Protein AF-A0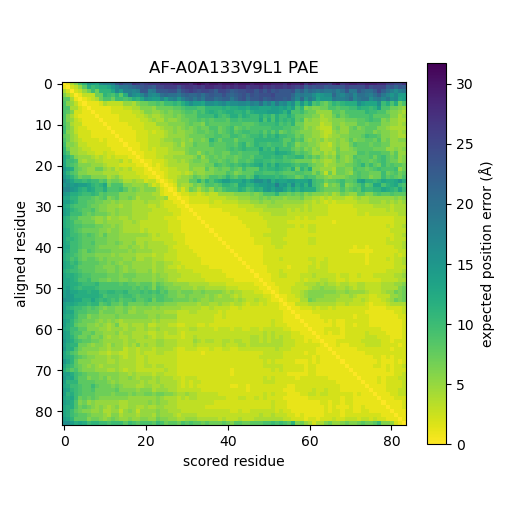A133V9L1-F1 (afdb_monomer)

Nearest PDB structures (foldseek):
  5t6b-assembly3_C  TM=7.730E-01  e=1.536E-01  Actinomadura kijaniata
  8big-assembly1_A  TM=4.894E-01  e=8.898E-01  Photorhabdus laumondii subsp. laumondii TTO1
  7pga-assembly1_B  TM=4.154E-01  e=7.731E-01  Streptomyces peucetius
  5fsh-assembly1_B  TM=3.529E-01  e=9.042E+00  Thermus thermophilus HB8

Solvent-accessible surface area (backbone atoms only — not comparable to full-atom values): 5086 Å² total; per-residue (Å²): 130,72,62,63,65,49,54,55,50,51,50,54,52,50,52,55,59,49,30,63,52,48,55,73,70,36,54,89,60,70,31,71,70,50,47,54,50,47,48,55,53,49,50,57,54,56,74,66,63,85,68,95,61,94,69,49,72,44,78,38,80,67,31,75,80,33,69,63,54,65,61,42,47,87,76,30,80,43,69,46,74,41,71,135

InterPro domains:
  IPR029063 S-adenosyl-L-methionine-dependent methyltransferase superfamily [G3DSA:3.40.50.150] (2-84)
  IPR029063 S-adenosyl-L-methionine-dependent methyltransferase superfamily [SSF53335] (19-84)

Secondary structure (DSSP, 8-state)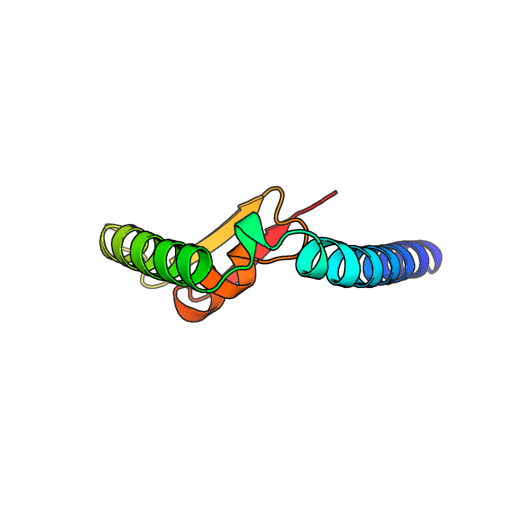:
--SHHHHHHHHHHHHHHHHHHHHHH-HHHHSHHHHHHHHHHHHHHHHT---S-S--EEEEET-TTSHHHHHHTTTSSEEEEE--

pLDDT: mean 89.25, std 9.5, range [47.84, 97.5]

Organism: NCBI:txid1698276

Structure (mmCIF, N/CA/C/O backbone):
data_AF-A0A133V9L1-F1
#
_entry.id   AF-A0A133V9L1-F1
#
loop_
_atom_site.group_PDB
_atom_site.id
_atom_site.type_symbol
_atom_site.label_atom_id
_atom_site.label_alt_id
_atom_site.label_comp_id
_atom_site.label_asym_id
_atom_site.label_entity_id
_atom_site.label_seq_id
_atom_site.pdbx_PDB_ins_code
_atom_site.Cartn_x
_atom_site.Cartn_y
_atom_site.Cartn_z
_atom_site.occupancy
_atom_site.B_iso_or_equiv
_at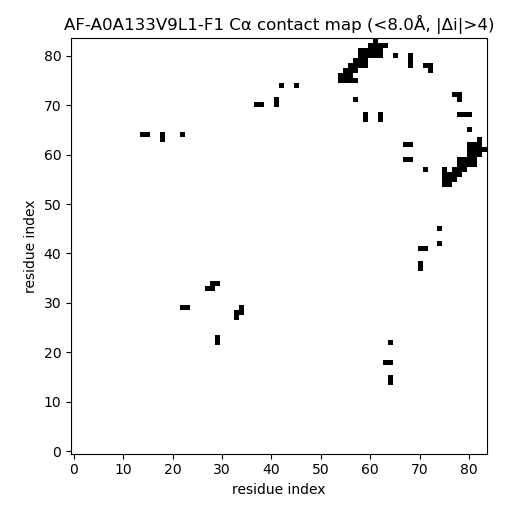om_site.auth_seq_id
_atom_site.auth_comp_id
_atom_site.auth_asym_id
_atom_site.auth_atom_id
_atom_site.pdbx_PDB_model_num
ATOM 1 N N . MET A 1 1 ? 23.992 4.790 22.718 1.00 47.84 1 MET A N 1
ATOM 2 C CA . MET A 1 1 ? 22.809 5.611 22.389 1.00 47.84 1 MET A CA 1
ATOM 3 C C . MET A 1 1 ? 21.527 4.864 22.779 1.00 47.84 1 MET A C 1
ATOM 5 O O . MET A 1 1 ? 20.907 4.237 21.937 1.00 47.84 1 MET A O 1
ATOM 9 N N . PRO A 1 2 ? 21.156 4.827 24.072 1.00 56.16 2 PRO A N 1
ATOM 10 C CA . PRO A 1 2 ? 19.940 4.140 24.533 1.00 56.16 2 PRO A CA 1
ATOM 11 C C . PRO A 1 2 ? 18.649 4.976 24.403 1.00 56.16 2 PRO A C 1
ATOM 13 O O . PRO A 1 2 ? 17.562 4.403 24.385 1.00 56.16 2 PRO A O 1
ATOM 16 N N . HIS A 1 3 ? 18.753 6.306 24.285 1.00 57.66 3 HIS A N 1
ATOM 17 C CA . HIS A 1 3 ? 17.595 7.210 24.256 1.00 57.66 3 HIS A CA 1
ATOM 18 C C . HIS A 1 3 ? 16.846 7.234 22.911 1.00 57.66 3 HIS A C 1
ATOM 20 O O . HIS A 1 3 ? 15.620 7.300 22.915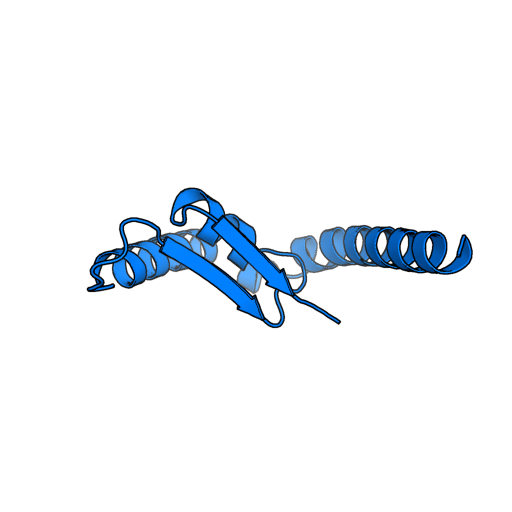 1.00 57.66 3 HIS A O 1
ATOM 26 N N . GLU A 1 4 ? 17.536 7.092 21.773 1.00 61.88 4 GLU A N 1
ATOM 27 C CA . GLU A 1 4 ? 16.905 7.051 20.436 1.00 61.88 4 GLU A CA 1
ATOM 28 C C . GLU A 1 4 ? 15.931 5.873 20.302 1.00 61.88 4 GLU A C 1
ATOM 30 O O . GLU A 1 4 ? 14.787 6.039 19.883 1.00 61.88 4 GLU A O 1
ATOM 35 N N . ASN A 1 5 ? 16.326 4.697 20.796 1.00 75.88 5 ASN A N 1
ATOM 36 C CA . ASN A 1 5 ? 15.467 3.512 20.818 1.00 75.88 5 ASN A CA 1
ATOM 37 C C . ASN A 1 5 ? 14.242 3.663 21.733 1.00 75.88 5 ASN A C 1
ATOM 39 O O . ASN A 1 5 ? 13.277 2.911 21.600 1.00 75.88 5 ASN A O 1
ATOM 43 N N . GLN A 1 6 ? 14.266 4.575 22.706 1.00 84.81 6 GLN A N 1
ATOM 44 C CA . GLN A 1 6 ? 13.104 4.841 23.553 1.00 84.81 6 GLN A CA 1
ATOM 45 C C . GLN A 1 6 ? 12.110 5.772 22.854 1.00 84.81 6 GLN A C 1
ATOM 47 O O . GLN A 1 6 ? 10.921 5.472 22.861 1.00 84.81 6 GLN A O 1
ATOM 52 N N . VAL A 1 7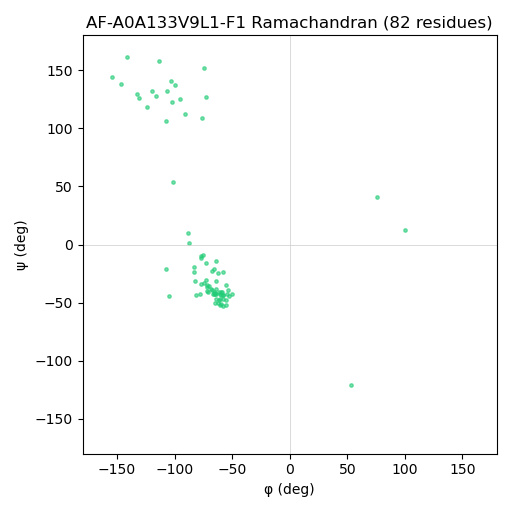 ? 12.594 6.831 22.199 1.00 85.12 7 VAL A N 1
ATOM 53 C CA . VAL A 1 7 ? 11.749 7.759 21.426 1.00 85.12 7 VAL A CA 1
ATOM 54 C C . VAL A 1 7 ? 11.047 7.030 20.284 1.00 85.12 7 VAL A C 1
ATOM 56 O O . VAL A 1 7 ? 9.829 7.109 20.175 1.00 85.12 7 VAL A O 1
ATOM 59 N N . ILE A 1 8 ? 11.785 6.233 19.503 1.00 85.50 8 ILE A N 1
ATOM 60 C CA . ILE A 1 8 ? 11.208 5.451 18.398 1.00 85.50 8 ILE A CA 1
ATOM 61 C C . ILE A 1 8 ? 10.102 4.517 18.908 1.00 85.50 8 ILE A C 1
ATOM 63 O O . ILE A 1 8 ? 9.028 4.438 18.317 1.00 85.50 8 ILE A O 1
ATOM 67 N N . ARG A 1 9 ? 10.323 3.834 20.039 1.00 87.06 9 ARG A N 1
ATOM 68 C CA . ARG A 1 9 ? 9.314 2.935 20.621 1.00 87.06 9 ARG A CA 1
ATOM 69 C C . ARG A 1 9 ? 8.063 3.672 21.087 1.00 87.06 9 ARG A C 1
ATOM 71 O O . ARG A 1 9 ? 6.963 3.171 20.860 1.00 87.06 9 ARG A O 1
ATOM 78 N N . GLU A 1 10 ? 8.214 4.828 21.727 1.00 87.88 10 GLU A N 1
ATOM 79 C CA . GLU A 1 10 ? 7.059 5.617 22.159 1.00 87.88 10 GLU A CA 1
ATOM 80 C C . GLU A 1 10 ? 6.292 6.208 20.974 1.00 87.88 10 GLU A C 1
ATOM 82 O O . GLU A 1 10 ? 5.063 6.149 20.990 1.00 87.88 10 GLU A O 1
ATOM 87 N N . ASN A 1 11 ? 6.977 6.660 19.918 1.00 84.50 11 ASN A N 1
ATOM 88 C CA . ASN A 1 11 ? 6.324 7.104 18.684 1.00 84.50 11 ASN A CA 1
ATOM 89 C C . ASN A 1 11 ? 5.500 5.966 18.071 1.00 84.50 11 ASN A C 1
ATOM 91 O O . ASN A 1 11 ? 4.299 6.121 17.866 1.00 84.50 11 ASN A O 1
ATOM 95 N N . ILE A 1 12 ? 6.094 4.778 17.895 1.00 85.19 12 ILE A N 1
ATOM 96 C CA . ILE A 1 12 ? 5.373 3.596 17.392 1.00 85.19 12 ILE A CA 1
ATOM 97 C C . ILE A 1 12 ? 4.137 3.299 18.253 1.00 85.19 12 ILE A C 1
ATOM 99 O O . ILE A 1 12 ? 3.066 2.989 17.730 1.00 85.19 12 ILE A O 1
ATOM 103 N N . ARG A 1 13 ? 4.262 3.382 19.582 1.00 89.50 13 ARG A N 1
ATOM 104 C CA . ARG A 1 13 ? 3.148 3.117 20.502 1.00 89.50 13 ARG A CA 1
ATOM 105 C C . ARG A 1 13 ? 2.024 4.146 20.360 1.00 89.50 13 ARG A C 1
ATOM 107 O O . ARG A 1 13 ? 0.856 3.756 20.394 1.00 89.50 13 ARG A O 1
ATOM 114 N N . LEU A 1 14 ? 2.360 5.429 20.237 1.00 86.50 14 LEU A N 1
ATOM 115 C CA . LEU A 1 14 ? 1.388 6.509 20.066 1.00 86.50 14 LEU A CA 1
ATOM 116 C C . LEU A 1 14 ? 0.646 6.372 18.735 1.00 86.50 14 LEU A C 1
ATOM 118 O O . LEU A 1 14 ? -0.583 6.300 18.756 1.00 86.50 14 LEU A O 1
ATOM 122 N N . HIS A 1 15 ? 1.367 6.194 17.625 1.00 82.75 15 HIS A N 1
ATOM 123 C CA . HIS A 1 15 ? 0.754 6.027 16.306 1.00 82.75 15 HIS A CA 1
ATOM 124 C C . HIS A 1 15 ? -0.166 4.809 16.241 1.00 82.75 15 HIS A C 1
ATOM 126 O O . HIS A 1 15 ? -1.272 4.920 15.725 1.00 82.75 15 HIS A O 1
ATOM 132 N N . LYS A 1 16 ? 0.207 3.671 16.848 1.00 84.31 16 LYS A N 1
ATOM 133 C CA . LYS A 1 16 ? -0.687 2.498 16.922 1.00 84.31 16 LYS A CA 1
ATOM 134 C C . LYS A 1 16 ? -2.016 2.818 17.605 1.00 84.31 16 LYS A C 1
ATOM 136 O O . LYS A 1 16 ? -3.075 2.417 17.137 1.00 84.31 16 LYS A O 1
ATOM 141 N N . LYS A 1 17 ? -1.972 3.563 18.711 1.00 85.81 17 LYS A N 1
ATOM 142 C CA . LYS A 1 17 ? -3.179 3.936 19.458 1.00 85.81 17 LYS A CA 1
ATOM 143 C C . LYS A 1 17 ? -4.040 4.954 18.705 1.00 85.81 17 LYS A C 1
ATOM 145 O O . LYS A 1 17 ? -5.264 4.936 18.839 1.00 85.81 17 LYS A O 1
ATOM 150 N N . GLU A 1 18 ? -3.415 5.878 17.986 1.00 84.44 18 GLU A N 1
ATOM 151 C CA . GLU A 1 18 ? -4.116 6.878 17.177 1.00 84.44 18 GLU A CA 1
ATOM 152 C C . GLU A 1 18 ? -4.739 6.253 15.931 1.00 84.44 18 GLU A C 1
ATOM 154 O O . GLU A 1 18 ? -5.901 6.540 15.643 1.00 84.44 18 GLU A O 1
ATOM 159 N N . ALA A 1 19 ? -4.031 5.324 15.286 1.00 82.00 19 ALA A N 1
ATOM 160 C CA . ALA A 1 19 ? -4.508 4.567 14.137 1.00 82.00 19 ALA A CA 1
ATOM 161 C C . ALA A 1 19 ? -5.820 3.835 14.433 1.00 82.00 19 ALA A C 1
ATOM 163 O O . ALA A 1 19 ? -6.822 4.085 13.767 1.00 82.00 19 ALA A O 1
ATOM 164 N N . GLU A 1 20 ? -5.873 3.054 15.518 1.00 82.25 20 GLU A N 1
ATOM 165 C CA . GLU A 1 20 ? -7.089 2.322 15.901 1.00 82.25 20 GLU A CA 1
ATOM 166 C C . GLU A 1 20 ? -8.318 3.229 16.067 1.00 82.25 20 GLU A C 1
ATOM 168 O O . GLU A 1 20 ? -9.454 2.820 15.812 1.00 82.25 20 GLU A O 1
ATOM 173 N N . LYS A 1 21 ? -8.116 4.458 16.556 1.00 79.75 21 LYS A N 1
ATOM 174 C CA . LYS A 1 21 ? -9.199 5.435 16.717 1.00 79.75 21 LYS A CA 1
ATOM 175 C C . LYS A 1 21 ? -9.571 6.076 15.389 1.00 79.75 21 LYS A C 1
ATOM 177 O O . LYS A 1 21 ? -10.759 6.253 15.124 1.00 79.75 21 LYS A O 1
ATOM 182 N N . TYR A 1 22 ? -8.569 6.434 14.592 1.00 78.19 22 TYR A N 1
ATOM 183 C CA . TYR A 1 22 ? -8.742 7.079 13.300 1.00 78.19 22 TYR A CA 1
ATOM 184 C C . TYR A 1 22 ? -9.547 6.183 12.358 1.00 78.19 22 TYR A C 1
ATOM 186 O O . TYR A 1 22 ? -10.602 6.600 11.888 1.00 78.19 22 TYR A O 1
ATOM 194 N N . GLU A 1 23 ? -9.138 4.927 12.204 1.00 80.38 23 GLU A N 1
ATOM 195 C CA . GLU A 1 23 ? -9.772 3.934 11.329 1.00 80.38 23 GLU A CA 1
ATOM 196 C C . GLU A 1 23 ? -11.245 3.710 11.675 1.00 80.38 23 GLU A C 1
ATOM 198 O O . GLU A 1 23 ? -12.118 3.803 10.814 1.00 80.38 23 GLU A O 1
ATOM 203 N N . LYS A 1 24 ? -11.554 3.537 12.967 1.00 79.25 24 LYS A N 1
ATOM 204 C CA . LYS A 1 24 ? -12.938 3.382 13.448 1.00 79.25 24 LYS A CA 1
ATOM 205 C C . LYS A 1 24 ? -13.797 4.621 13.213 1.00 79.25 24 LYS A C 1
ATOM 207 O O . LYS A 1 24 ? -15.008 4.502 13.055 1.00 79.25 24 LYS A O 1
ATOM 212 N N . SER A 1 25 ? -13.191 5.806 13.240 1.00 79.44 25 SER A N 1
ATOM 213 C CA . SER A 1 25 ? -13.902 7.071 13.033 1.00 79.44 25 SER A CA 1
ATOM 214 C C . SER A 1 25 ? -14.097 7.418 11.556 1.00 79.44 25 SER A C 1
ATOM 216 O O . SER A 1 25 ? -15.026 8.151 11.226 1.00 79.44 25 SER A O 1
ATOM 218 N N . LYS A 1 26 ? -13.242 6.883 10.675 1.00 79.56 26 LYS A N 1
ATOM 219 C CA . LYS A 1 26 ? -13.135 7.247 9.259 1.00 79.56 26 LYS A CA 1
ATOM 220 C C . LYS A 1 26 ? -13.821 6.248 8.343 1.00 79.56 26 LYS A C 1
ATOM 222 O O . LYS A 1 26 ? -13.251 5.747 7.374 1.00 79.56 26 LYS A O 1
ATOM 227 N N . VAL A 1 27 ? -15.090 5.985 8.633 1.00 81.00 27 VAL A N 1
ATOM 228 C CA . VAL A 1 27 ? -15.922 5.074 7.838 1.00 81.00 27 VAL A CA 1
ATOM 229 C C . VAL A 1 27 ? -16.026 5.501 6.372 1.00 81.00 27 VAL A C 1
ATOM 231 O O . VAL A 1 27 ? -16.238 4.658 5.510 1.00 81.00 27 VAL A O 1
ATOM 234 N N . GLU A 1 28 ? -15.821 6.779 6.049 1.00 84.88 28 GLU A N 1
ATOM 235 C CA . GLU A 1 28 ? -15.798 7.268 4.671 1.00 84.88 28 GLU A CA 1
ATOM 236 C C . GLU A 1 28 ? -14.603 6.754 3.848 1.00 84.88 28 GLU A C 1
ATOM 238 O O . GLU A 1 28 ? -14.710 6.691 2.628 1.00 84.88 28 GLU A O 1
ATOM 243 N N . ILE A 1 29 ? -13.508 6.335 4.496 1.00 84.75 29 ILE A N 1
ATOM 244 C CA . ILE A 1 29 ? -12.306 5.781 3.845 1.00 84.75 29 ILE A CA 1
ATOM 245 C C . ILE A 1 29 ? -12.243 4.262 4.027 1.00 84.75 29 ILE A C 1
ATOM 247 O O . ILE A 1 29 ? -11.981 3.531 3.078 1.00 84.75 29 ILE A O 1
ATOM 251 N N . PHE A 1 30 ? -12.514 3.770 5.236 1.00 87.31 30 PHE A N 1
ATOM 252 C CA . PHE A 1 30 ? -12.327 2.360 5.605 1.00 87.31 30 PHE A CA 1
ATOM 253 C C . PHE A 1 30 ? -13.549 1.470 5.323 1.00 87.31 30 PHE A C 1
ATOM 255 O O . PHE A 1 30 ? -13.596 0.322 5.757 1.00 87.31 30 PHE A O 1
ATOM 262 N N . ASN A 1 31 ? -14.561 1.974 4.611 1.00 89.56 31 ASN A N 1
ATOM 263 C CA . ASN A 1 31 ? -15.689 1.137 4.206 1.00 89.56 31 ASN A CA 1
ATOM 264 C C . ASN A 1 31 ? -15.309 0.192 3.059 1.00 89.56 31 ASN A C 1
ATOM 266 O O . ASN A 1 31 ? -14.497 0.518 2.197 1.00 89.56 31 ASN A O 1
ATOM 270 N N . GLU A 1 32 ? -15.990 -0.949 3.014 1.00 91.88 32 GLU A N 1
ATOM 271 C CA . GLU A 1 32 ? -15.772 -2.010 2.028 1.00 91.88 32 GLU A CA 1
ATOM 272 C C . GLU A 1 32 ? -15.830 -1.513 0.577 1.00 91.88 32 GLU A C 1
ATOM 274 O O . GLU A 1 32 ? -15.024 -1.926 -0.251 1.00 91.88 32 GLU A O 1
ATOM 279 N N . ARG A 1 33 ? -16.746 -0.591 0.253 1.00 94.38 33 ARG A N 1
ATOM 280 C CA . ARG A 1 33 ? -16.876 -0.068 -1.112 1.00 94.38 33 ARG A CA 1
ATOM 281 C C . ARG A 1 33 ? -15.619 0.683 -1.545 1.00 94.38 33 ARG A C 1
ATOM 283 O O . ARG A 1 33 ? -15.145 0.459 -2.657 1.00 94.38 33 ARG A O 1
ATOM 290 N N . GLU A 1 34 ? -15.093 1.560 -0.695 1.00 94.81 34 GLU A N 1
ATOM 291 C CA . GLU A 1 34 ? -13.883 2.319 -1.011 1.00 94.81 34 GLU A CA 1
ATOM 292 C C . GLU A 1 34 ? -12.633 1.439 -0.994 1.00 94.81 34 GLU A C 1
ATOM 294 O O . GLU A 1 34 ? -11.795 1.595 -1.876 1.00 94.81 34 GLU A O 1
ATOM 299 N N . GLN A 1 35 ? -12.538 0.463 -0.086 1.00 94.38 35 GLN A N 1
ATOM 300 C CA . GLN A 1 35 ? -11.418 -0.487 -0.074 1.00 94.38 35 GLN A CA 1
ATOM 301 C C . GLN A 1 35 ? -11.407 -1.372 -1.329 1.00 94.38 35 GLN A C 1
ATOM 303 O O . GLN A 1 35 ? -10.376 -1.504 -1.980 1.00 94.38 35 GLN A O 1
ATOM 308 N N . ASN A 1 36 ? -12.568 -1.873 -1.765 1.00 95.00 36 ASN A N 1
ATOM 309 C CA . ASN A 1 36 ? -12.679 -2.623 -3.021 1.00 95.00 36 ASN A CA 1
ATOM 310 C C . ASN A 1 36 ? -12.344 -1.755 -4.243 1.00 95.00 36 ASN A C 1
ATOM 312 O O . ASN A 1 36 ? -11.714 -2.220 -5.193 1.00 95.00 36 ASN A O 1
ATOM 316 N N . ARG A 1 37 ? -12.757 -0.479 -4.233 1.00 95.75 37 ARG A N 1
ATOM 317 C CA . ARG A 1 37 ? -12.398 0.471 -5.293 1.00 95.75 37 ARG A CA 1
ATOM 318 C C . ARG A 1 37 ? -10.887 0.710 -5.331 1.00 95.75 37 ARG A C 1
ATOM 320 O O . ARG A 1 37 ? -10.328 0.764 -6.422 1.00 95.75 37 ARG A O 1
ATOM 327 N N . LEU A 1 38 ? -10.246 0.862 -4.171 1.00 95.25 38 LEU A N 1
ATOM 328 C CA . LEU A 1 38 ? -8.798 1.042 -4.059 1.00 95.25 38 LEU A CA 1
ATOM 329 C C . LEU A 1 38 ? -8.039 -0.179 -4.583 1.00 95.25 38 LEU A C 1
ATOM 331 O O . L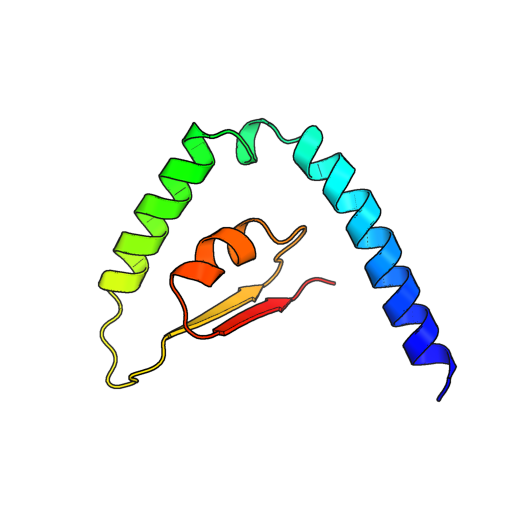EU A 1 38 ? -7.189 -0.004 -5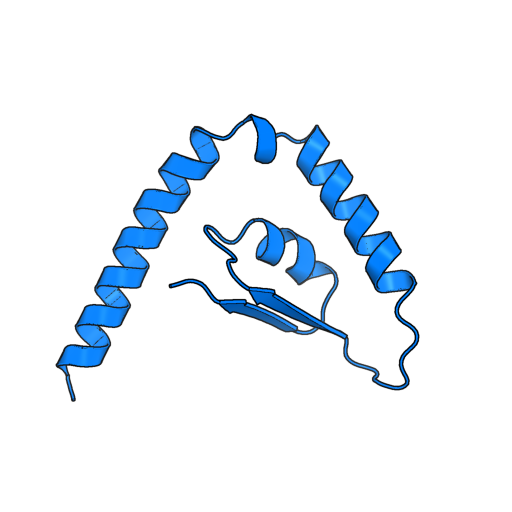.450 1.00 95.25 38 LEU A O 1
ATOM 335 N N . ASP A 1 39 ? -8.385 -1.391 -4.140 1.00 95.31 39 ASP A N 1
ATOM 336 C CA . ASP A 1 39 ? -7.759 -2.633 -4.620 1.00 95.31 39 ASP A CA 1
ATOM 337 C C . ASP A 1 39 ? -7.852 -2.754 -6.149 1.00 95.31 39 ASP A C 1
ATOM 339 O O . ASP A 1 39 ? -6.839 -2.958 -6.818 1.00 95.31 39 ASP A O 1
ATOM 343 N N . SER A 1 40 ? -9.039 -2.523 -6.724 1.00 96.62 40 SER A N 1
ATOM 344 C CA . SER A 1 40 ? -9.233 -2.594 -8.176 1.00 96.62 40 SER A CA 1
ATOM 345 C C . SER A 1 40 ? -8.355 -1.597 -8.936 1.00 96.62 40 SER A C 1
ATOM 347 O O . SER A 1 40 ? -7.734 -1.965 -9.930 1.00 96.62 40 SER A O 1
ATOM 349 N N . VAL A 1 41 ? -8.307 -0.339 -8.487 1.00 97.31 41 VAL A N 1
ATOM 350 C CA . VAL A 1 41 ? -7.523 0.712 -9.155 1.00 97.31 41 VAL A CA 1
ATOM 351 C C . VAL A 1 41 ? -6.026 0.441 -9.025 1.00 97.31 41 VAL A C 1
ATOM 353 O O . VAL A 1 41 ? -5.278 0.659 -9.977 1.00 97.31 41 VAL A O 1
ATOM 356 N N . LEU A 1 42 ? -5.572 -0.041 -7.867 1.00 96.69 42 LEU A N 1
ATOM 357 C CA . LEU A 1 42 ? -4.162 -0.345 -7.640 1.00 96.69 42 LEU A CA 1
ATOM 358 C C . LEU A 1 42 ? -3.693 -1.516 -8.497 1.00 96.69 42 LEU A C 1
ATOM 360 O O . LEU A 1 42 ? -2.625 -1.416 -9.095 1.00 96.69 42 LEU A O 1
ATOM 364 N N . ARG A 1 43 ? -4.497 -2.579 -8.612 1.00 96.62 43 ARG A N 1
ATOM 365 C CA . ARG A 1 43 ? -4.201 -3.709 -9.506 1.00 96.62 43 ARG A CA 1
ATOM 366 C C . ARG A 1 43 ? -4.041 -3.251 -10.945 1.00 96.62 43 ARG A C 1
ATOM 368 O O . ARG A 1 43 ? -2.997 -3.487 -11.537 1.00 96.62 43 ARG A O 1
ATOM 375 N N . GLU A 1 44 ? -5.023 -2.515 -11.462 1.00 97.50 44 GLU A N 1
ATOM 376 C CA . GLU A 1 44 ? -4.956 -1.968 -12.819 1.00 97.50 44 GLU A CA 1
ATOM 377 C C . GLU A 1 44 ? -3.733 -1.059 -13.004 1.00 97.50 44 GLU A C 1
ATOM 379 O O . GLU A 1 44 ? -3.053 -1.121 -14.024 1.00 97.50 44 GLU A O 1
ATOM 384 N N . SER A 1 45 ? -3.415 -0.225 -12.013 1.00 96.00 45 SER A N 1
ATOM 385 C CA . SER A 1 45 ? -2.256 0.669 -12.091 1.00 96.00 45 SER A CA 1
ATOM 386 C C . SER A 1 45 ? -0.937 -0.102 -12.127 1.00 96.00 45 SER A C 1
ATOM 388 O O . SER A 1 45 ? -0.048 0.267 -12.887 1.00 96.00 45 SER A O 1
ATOM 390 N N . ILE A 1 46 ? -0.816 -1.166 -11.330 1.00 94.81 46 ILE A N 1
ATOM 391 C CA . ILE A 1 46 ? 0.387 -2.002 -11.253 1.00 94.81 46 ILE A CA 1
ATOM 392 C C . ILE A 1 46 ? 0.554 -2.844 -12.519 1.00 94.81 46 ILE A C 1
ATOM 394 O O . ILE A 1 46 ? 1.660 -2.913 -13.046 1.00 94.81 46 ILE A O 1
ATOM 398 N N . ASP A 1 47 ? -0.532 -3.399 -13.059 1.00 94.50 47 ASP A N 1
ATOM 399 C CA . ASP A 1 47 ? -0.516 -4.167 -14.312 1.00 94.50 47 ASP A CA 1
ATOM 400 C C . ASP A 1 47 ? -0.082 -3.315 -15.520 1.00 94.50 47 ASP A C 1
ATOM 402 O O . ASP A 1 47 ? 0.427 -3.841 -16.508 1.00 94.50 47 ASP A O 1
ATOM 406 N N . ASN A 1 48 ? -0.258 -1.991 -15.441 1.00 96.00 48 ASN A N 1
ATOM 407 C CA . ASN A 1 48 ? 0.170 -1.039 -16.467 1.00 96.00 48 ASN A CA 1
ATOM 408 C C . ASN A 1 48 ? 1.622 -0.544 -16.296 1.00 96.00 48 ASN A C 1
ATOM 410 O O . ASN A 1 48 ? 2.073 0.294 -17.082 1.00 96.00 48 ASN A O 1
ATOM 414 N N . ILE A 1 49 ? 2.362 -1.014 -15.285 1.00 94.94 49 ILE A N 1
ATOM 415 C CA . ILE A 1 49 ? 3.777 -0.666 -15.115 1.00 94.94 49 ILE A CA 1
ATOM 416 C C . ILE A 1 49 ? 4.607 -1.457 -16.131 1.00 94.94 49 ILE A C 1
ATOM 418 O O . ILE A 1 49 ? 4.807 -2.659 -15.985 1.00 94.94 49 ILE A O 1
ATOM 422 N N . ASP A 1 50 ? 5.140 -0.758 -17.132 1.00 95.56 50 ASP A N 1
ATOM 423 C CA . ASP A 1 50 ? 6.119 -1.307 -18.072 1.00 95.56 50 ASP A CA 1
ATOM 424 C C . ASP A 1 50 ? 7.542 -1.056 -17.553 1.00 95.56 50 ASP A C 1
ATOM 426 O O . ASP A 1 50 ? 7.985 0.089 -17.414 1.00 95.56 50 ASP A O 1
ATOM 430 N N . THR A 1 51 ? 8.240 -2.129 -17.188 1.00 94.00 51 THR A N 1
ATOM 431 C CA . THR A 1 51 ? 9.589 -2.074 -16.620 1.00 94.00 51 THR A CA 1
ATOM 432 C C . THR A 1 51 ? 10.344 -3.374 -16.880 1.00 94.00 51 THR A C 1
ATOM 434 O O . THR A 1 51 ? 9.779 -4.461 -16.793 1.00 94.00 51 THR A O 1
ATOM 437 N N . ASP A 1 52 ? 11.653 -3.274 -17.128 1.00 95.44 52 ASP A N 1
ATOM 438 C CA . ASP A 1 52 ? 12.550 -4.436 -17.230 1.00 95.44 52 ASP A CA 1
ATOM 439 C C . ASP A 1 52 ? 12.880 -5.049 -15.853 1.00 95.44 52 ASP A C 1
ATOM 441 O O . ASP A 1 52 ? 13.520 -6.100 -15.760 1.00 95.44 52 ASP A O 1
ATOM 445 N N . SER A 1 53 ? 12.487 -4.379 -14.762 1.00 94.50 53 SER A N 1
ATOM 446 C CA . SER A 1 53 ? 12.685 -4.881 -13.403 1.00 94.50 53 SER A CA 1
ATOM 447 C C . SER A 1 53 ? 11.723 -6.036 -13.110 1.00 94.50 53 SER A C 1
ATOM 449 O O . SER A 1 53 ? 10.511 -5.848 -13.202 1.00 94.50 53 SER A O 1
ATOM 451 N N . PRO A 1 54 ? 12.215 -7.203 -12.657 1.00 91.44 54 PRO A N 1
ATOM 452 C CA . PRO A 1 54 ? 11.342 -8.296 -12.234 1.00 91.44 54 PRO A CA 1
ATOM 453 C C . PRO A 1 54 ? 10.648 -8.010 -10.892 1.00 91.44 54 PRO A C 1
ATOM 455 O O . PRO A 1 54 ? 9.688 -8.690 -10.543 1.00 91.44 54 PRO A O 1
ATOM 458 N N . GLU A 1 55 ? 11.136 -7.026 -10.130 1.00 95.38 55 GLU A N 1
ATOM 459 C CA . GLU A 1 55 ? 10.587 -6.644 -8.831 1.00 95.38 55 GLU A CA 1
ATOM 460 C C . GLU A 1 55 ? 9.825 -5.321 -8.921 1.00 95.38 55 GLU A C 1
ATOM 462 O O . GLU A 1 55 ? 10.342 -4.313 -9.413 1.00 95.38 55 GLU A O 1
ATOM 467 N N . ILE A 1 56 ? 8.622 -5.322 -8.351 1.00 95.06 56 ILE A N 1
ATOM 468 C CA . ILE A 1 56 ? 7.787 -4.138 -8.137 1.00 95.06 56 ILE A CA 1
ATOM 469 C C . ILE A 1 56 ? 7.892 -3.739 -6.668 1.00 95.06 56 ILE A C 1
ATOM 471 O O . ILE A 1 56 ? 7.582 -4.542 -5.786 1.00 95.06 56 ILE A O 1
ATOM 475 N N . LYS A 1 57 ? 8.319 -2.501 -6.408 1.00 96.00 57 LYS A N 1
ATOM 476 C CA . LYS A 1 57 ? 8.469 -1.945 -5.058 1.00 96.00 57 LYS A CA 1
ATOM 477 C C . LYS A 1 57 ? 7.572 -0.726 -4.884 1.00 96.00 57 LYS A C 1
ATOM 479 O O . LYS A 1 57 ? 7.577 0.164 -5.731 1.00 96.00 57 LYS A O 1
ATOM 484 N N . GLY A 1 58 ? 6.826 -0.683 -3.786 1.00 95.62 58 GLY A N 1
ATOM 485 C CA . GLY A 1 58 ? 5.968 0.438 -3.414 1.00 95.62 58 GLY A CA 1
ATOM 486 C C . GLY A 1 58 ? 6.624 1.337 -2.366 1.00 95.62 58 GLY A C 1
ATOM 487 O O . GLY A 1 58 ? 7.198 0.846 -1.396 1.00 95.62 58 GLY A O 1
ATOM 488 N N . LEU A 1 59 ? 6.501 2.653 -2.536 1.00 96.56 59 LEU A N 1
ATOM 489 C CA . LEU A 1 59 ? 6.832 3.646 -1.515 1.00 96.56 59 LEU A CA 1
ATOM 490 C C . LEU A 1 59 ? 5.598 4.512 -1.261 1.00 96.56 59 LEU A C 1
ATOM 492 O O . LEU A 1 59 ? 5.134 5.199 -2.169 1.00 96.56 59 LEU A O 1
ATOM 496 N N . ASP A 1 60 ? 5.095 4.48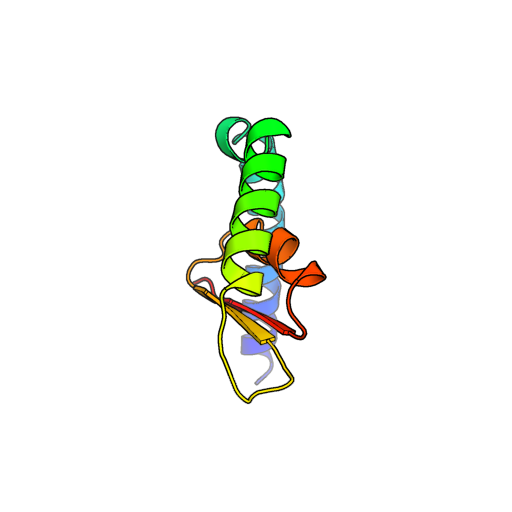7 -0.032 1.00 96.19 60 ASP A N 1
ATOM 497 C CA . ASP A 1 60 ? 3.956 5.285 0.415 1.00 96.19 60 ASP A CA 1
ATOM 498 C C . ASP A 1 60 ? 4.444 6.400 1.349 1.00 96.19 60 ASP A C 1
ATOM 500 O O . ASP A 1 60 ? 4.875 6.152 2.479 1.00 96.19 60 ASP A O 1
ATOM 504 N N . ILE A 1 61 ? 4.440 7.632 0.839 1.00 96.12 61 ILE A N 1
ATOM 505 C CA . ILE A 1 61 ? 4.874 8.825 1.572 1.00 96.12 61 ILE A CA 1
ATOM 506 C C . ILE A 1 61 ? 3.645 9.487 2.187 1.00 96.12 61 ILE A C 1
ATOM 508 O O . ILE A 1 61 ? 2.723 9.869 1.470 1.00 96.12 61 ILE A O 1
ATOM 512 N N . GLY A 1 62 ? 3.674 9.698 3.501 1.00 93.12 62 GLY A N 1
ATOM 513 C CA . GLY A 1 62 ? 2.491 10.101 4.254 1.00 93.12 62 GLY A CA 1
ATOM 514 C C . GLY A 1 62 ? 1.546 8.920 4.462 1.00 93.12 62 GLY A C 1
ATOM 515 O O . GLY A 1 62 ? 0.333 9.071 4.310 1.00 93.12 62 GLY A O 1
ATOM 516 N N . CYS A 1 63 ? 2.102 7.737 4.754 1.00 91.94 63 CYS A N 1
ATOM 517 C CA . CYS A 1 63 ? 1.335 6.494 4.831 1.00 91.94 63 CYS A CA 1
ATOM 518 C C . CYS A 1 63 ? 0.293 6.491 5.962 1.00 91.94 63 CYS A C 1
ATOM 520 O O . CYS A 1 63 ? -0.591 5.629 5.997 1.00 91.94 63 CYS A O 1
ATOM 522 N N . GLY A 1 64 ? 0.382 7.445 6.896 1.00 90.50 64 GLY A N 1
ATOM 523 C CA . GLY A 1 64 ? -0.525 7.596 8.020 1.00 90.50 64 GLY A CA 1
ATOM 524 C C . GLY A 1 64 ? -0.635 6.298 8.809 1.00 90.50 64 GLY A C 1
ATOM 525 O O . GLY A 1 64 ? 0.356 5.759 9.298 1.00 90.50 64 GLY A O 1
ATOM 526 N N . THR A 1 65 ? -1.853 5.767 8.915 1.00 89.44 65 THR A N 1
ATOM 527 C CA . THR A 1 65 ? -2.103 4.515 9.645 1.00 89.44 65 THR A CA 1
ATOM 528 C C . THR A 1 65 ? -1.694 3.260 8.874 1.00 89.44 65 THR A C 1
ATOM 530 O O . THR A 1 65 ? -1.619 2.192 9.471 1.00 89.44 65 THR A O 1
ATOM 533 N N . GLY A 1 66 ? -1.386 3.380 7.578 1.00 91.56 66 GLY A N 1
ATOM 534 C CA . GLY A 1 66 ? -0.935 2.273 6.738 1.00 91.56 66 GLY A CA 1
ATOM 535 C C . GLY A 1 66 ? -2.009 1.658 5.838 1.00 91.56 66 GLY A C 1
ATOM 536 O O . GLY A 1 66 ? -1.748 0.621 5.240 1.00 91.56 66 GLY A O 1
ATOM 537 N N . ASN A 1 67 ? -3.180 2.285 5.668 1.00 92.75 67 ASN A N 1
ATOM 538 C CA . ASN A 1 67 ? -4.243 1.747 4.802 1.00 92.75 67 ASN A CA 1
ATOM 539 C C . ASN A 1 67 ? -3.751 1.426 3.377 1.00 92.75 67 ASN A C 1
ATOM 541 O O . ASN A 1 67 ? -4.063 0.378 2.819 1.00 92.75 67 ASN A O 1
ATOM 545 N N . MET A 1 68 ? -2.971 2.326 2.772 1.00 94.00 68 MET A N 1
ATOM 546 C CA . MET A 1 68 ? -2.427 2.106 1.428 1.00 94.00 68 MET A CA 1
ATOM 547 C C . MET A 1 68 ? -1.332 1.036 1.421 1.00 94.00 68 MET A C 1
ATOM 549 O O . MET A 1 68 ? -1.274 0.248 0.482 1.00 94.00 68 MET A O 1
ATOM 553 N N . LEU A 1 69 ? -0.520 0.944 2.479 1.00 94.81 69 LEU A N 1
ATOM 554 C CA . LEU A 1 69 ? 0.464 -0.130 2.638 1.00 94.81 69 LEU A CA 1
ATOM 555 C C . LEU A 1 69 ? -0.198 -1.506 2.654 1.00 94.81 69 LEU A C 1
ATOM 557 O O . LEU A 1 69 ? 0.288 -2.417 1.989 1.00 94.81 69 LEU A O 1
ATOM 561 N N . GLU A 1 70 ? -1.312 -1.656 3.372 1.00 93.38 70 GLU A N 1
ATOM 562 C CA . GLU A 1 70 ? -2.068 -2.912 3.413 1.00 93.38 70 GLU A CA 1
ATOM 563 C C . GLU A 1 70 ? -2.601 -3.299 2.030 1.00 93.38 70 GLU A C 1
ATOM 565 O O . GLU A 1 70 ? -2.504 -4.461 1.639 1.00 93.38 70 GLU A O 1
ATOM 570 N N . ASN A 1 71 ? -3.085 -2.320 1.262 1.00 94.81 71 ASN A N 1
ATOM 571 C CA . ASN A 1 71 ? -3.580 -2.539 -0.097 1.00 94.81 71 ASN A CA 1
ATOM 572 C C . ASN A 1 71 ? -2.451 -2.804 -1.120 1.00 94.81 71 ASN A C 1
ATOM 574 O O . ASN A 1 71 ? -2.653 -3.547 -2.077 1.00 94.81 71 ASN A O 1
ATOM 578 N N . LEU A 1 72 ? -1.255 -2.235 -0.929 1.00 95.88 72 LEU A N 1
ATOM 579 C CA . LEU A 1 72 ? -0.094 -2.433 -1.811 1.00 95.88 72 LEU A CA 1
ATOM 580 C C . LEU A 1 72 ? 0.677 -3.726 -1.514 1.00 95.88 72 LEU A C 1
ATOM 582 O O . LEU A 1 72 ? 1.248 -4.322 -2.425 1.00 95.88 72 LEU A O 1
ATOM 586 N N . SER A 1 73 ? 0.703 -4.163 -0.253 1.00 96.06 73 SER A N 1
ATOM 587 C CA . SER A 1 73 ? 1.440 -5.347 0.212 1.00 96.06 73 SER A CA 1
ATOM 588 C C . SER A 1 73 ? 1.186 -6.623 -0.613 1.00 96.06 73 SER A C 1
ATOM 590 O O . SER A 1 73 ? 2.155 -7.300 -0.949 1.00 96.06 73 SER A O 1
ATOM 592 N N . PRO A 1 74 ? -0.055 -6.964 -1.022 1.00 95.69 74 PRO A N 1
ATOM 593 C CA . PRO A 1 74 ? -0.294 -8.143 -1.856 1.00 95.69 74 PRO A CA 1
ATOM 594 C C . PRO A 1 74 ? 0.060 -7.959 -3.342 1.00 95.69 74 PRO A C 1
ATOM 596 O O . PRO A 1 74 ? 0.003 -8.935 -4.088 1.00 95.69 74 PRO A O 1
ATOM 599 N N . LEU A 1 75 ? 0.359 -6.736 -3.792 1.00 95.31 75 LEU A N 1
ATOM 600 C CA . LEU A 1 75 ? 0.579 -6.403 -5.207 1.00 95.31 75 LEU A CA 1
ATOM 601 C C . LEU A 1 75 ? 2.054 -6.133 -5.538 1.00 95.31 75 LEU A C 1
ATOM 603 O O . LEU A 1 75 ? 2.461 -6.226 -6.694 1.00 95.31 75 LEU A O 1
ATOM 607 N N . CYS A 1 76 ? 2.856 -5.806 -4.527 1.00 96.19 76 CYS A N 1
ATOM 608 C CA . CYS A 1 76 ? 4.272 -5.490 -4.655 1.00 96.19 76 CYS A CA 1
ATOM 609 C C . CYS A 1 76 ? 5.137 -6.550 -3.961 1.00 96.19 76 CYS A C 1
ATOM 611 O O . CYS A 1 76 ? 4.708 -7.236 -3.040 1.00 96.19 76 CYS A O 1
ATOM 613 N N . HIS A 1 77 ? 6.401 -6.641 -4.367 1.00 96.44 77 HIS A N 1
ATOM 614 C CA . HIS A 1 77 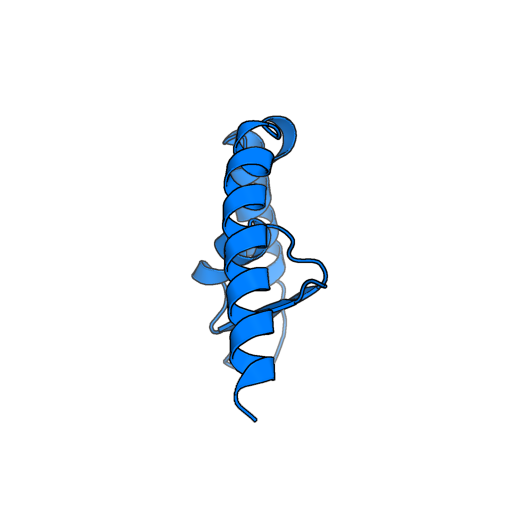? 7.394 -7.504 -3.722 1.00 96.44 77 HIS A CA 1
ATOM 615 C C . HIS A 1 77 ? 7.858 -6.924 -2.382 1.00 96.44 77 HIS A C 1
ATOM 617 O O . HIS A 1 77 ? 8.186 -7.653 -1.449 1.00 96.44 77 HIS A O 1
ATOM 623 N N . GLU A 1 78 ? 7.898 -5.597 -2.300 1.00 96.88 78 GLU A N 1
ATOM 624 C CA . GLU A 1 78 ? 8.296 -4.841 -1.122 1.00 96.88 78 GLU A CA 1
ATOM 625 C C . GLU A 1 78 ? 7.474 -3.555 -1.075 1.00 96.88 78 GLU A C 1
ATOM 627 O O . GLU A 1 78 ? 7.268 -2.911 -2.107 1.00 96.88 78 GLU A O 1
ATOM 632 N N . VAL A 1 79 ? 7.009 -3.169 0.112 1.00 97.12 79 VAL A N 1
ATOM 633 C CA . VAL A 1 79 ? 6.323 -1.892 0.320 1.00 97.12 79 VAL A CA 1
ATOM 634 C C . VAL A 1 79 ? 6.912 -1.208 1.540 1.00 97.12 79 VAL A C 1
ATOM 636 O O . VAL A 1 79 ? 7.029 -1.809 2.608 1.00 97.12 79 VAL A O 1
ATOM 639 N N . ILE A 1 80 ? 7.283 0.056 1.374 1.00 97.25 80 ILE A N 1
ATOM 640 C CA . ILE A 1 80 ? 7.850 0.892 2.426 1.00 97.25 80 ILE A CA 1
ATOM 641 C C . ILE A 1 80 ? 6.890 2.047 2.687 1.00 97.25 80 ILE A C 1
ATOM 643 O O . ILE A 1 80 ? 6.509 2.763 1.765 1.00 97.25 80 ILE A O 1
ATOM 647 N N . GLY A 1 81 ? 6.523 2.232 3.952 1.00 95.75 81 GLY A N 1
ATOM 648 C CA . GLY A 1 81 ? 5.777 3.395 4.418 1.00 95.75 81 GLY A CA 1
ATOM 649 C C . GLY A 1 81 ? 6.676 4.386 5.133 1.00 95.75 81 GLY A C 1
ATOM 650 O O . GLY A 1 81 ? 7.559 3.985 5.894 1.00 95.75 81 GLY A O 1
ATOM 651 N N . LEU A 1 82 ? 6.434 5.671 4.902 1.00 94.19 82 LEU A N 1
ATOM 652 C CA . LEU A 1 82 ? 7.095 6.763 5.602 1.00 94.19 82 LEU A CA 1
ATOM 653 C C . LEU A 1 82 ? 6.052 7.769 6.093 1.00 94.19 82 LEU A C 1
ATOM 655 O O . LEU A 1 82 ? 5.287 8.302 5.293 1.00 94.19 82 LEU A O 1
ATOM 659 N N . ASP A 1 83 ? 6.077 8.071 7.388 1.00 89.56 83 ASP A N 1
ATOM 660 C CA . ASP A 1 83 ? 5.274 9.119 8.028 1.00 89.56 83 ASP A CA 1
ATOM 661 C C . ASP A 1 83 ? 6.114 9.826 9.112 1.00 89.56 83 ASP A C 1
ATOM 663 O O . ASP A 1 83 ? 7.169 9.303 9.494 1.00 89.56 83 ASP A O 1
ATOM 667 N N . LEU A 1 84 ? 5.707 11.030 9.537 1.00 83.94 84 LEU A N 1
ATOM 668 C CA . LEU A 1 84 ? 6.501 11.923 10.405 1.00 83.94 84 LEU A CA 1
ATOM 669 C C . LEU A 1 84 ? 6.232 11.719 11.900 1.00 83.94 84 LEU A C 1
ATOM 671 O O . LEU A 1 84 ? 5.049 11.611 12.286 1.00 83.94 84 LEU A O 1
#

Foldseek 3Di:
DVVVVVVVVVVVVVLQVVLVVCLVVPCVCNPPVNLVVLLVVVQVVLVPDDDPDPFFEAEAEQCRSPSVVVSCVVVGPYYDYDDD

Mean predicted aligned error: 5.63 Å

Sequence (84 aa):
MPHENQVIRENIRLHKKEAEKYEKSKVEIFNEREQNRLDSVLRESIDNIDTDSPEIKGLDIGCGTGNMLENLSPLCHEVIGLDL

Radius of gyration: 15.63 Å; Cα contacts (8 Å, |Δi|>4): 61; chains: 1; bounding box: 40×20×43 Å